Protein 6D07 (pdb70)

Organism: Homo sapiens (NCBI:txid9606)

Foldseek 3Di:
DDFAFDAFDDWDADPNFIWTWTHTPPDDPVPTDIDTPVNDPCVVRVVVVVVVVD/DDFAFDAFDDWDADPNFIWTWTHTPPDDPVPIDTGGPVNDDCVVRVVVVVVD/DDDDDDDD/DDDDDD

Secondary structure (DSSP, 8-state):
--EEEEEEEEEEEETTEEEEEEEETTS-GGG-EEEEGGGEE-HHHHHHHHHHH-/--EEEEEEEEEEEETTEEEEEEEETTS-GGG-EEEEGGGEE-HHHHHHHHT-/--EE----/--EE--

InterPro domains:
  IPR000953 Chromo/chromo shadow domain [PS50013] (21-79)
  IPR000953 Chromo/chromo shadow domain [PS50013] (117-175)
  IPR000953 Chromo/chromo shadow domain [SM00298] (20-72)
  IPR000953 Chromo/chromo shadow domain [SM00298] (116-168)
  IPR008251 Chromo shadow domain [PF01393] (113-172)
  IPR008251 Chromo shadow domain [SM00300] (111-173)
  IPR016197 Chromo-like domain superfamily [SSF54160] (13-76)
  IPR016197 Chromo-like domain superfamily [SSF54160] (108-173)
  IPR017984 Chromo domain subgroup [PR00504] (18-26)
  IPR017984 Chromo domain subgroup [PR00504] (31-45)
  IPR017984 Chromo domain subgroup [PR00504] (46-58)
  IPR023779 Chromo domain, conserved site [PS00598] (38-58)
  IPR023780 Chromo domain [PF00385] (21-69)
  IPR051219 Heterochromatin-associated chromo dom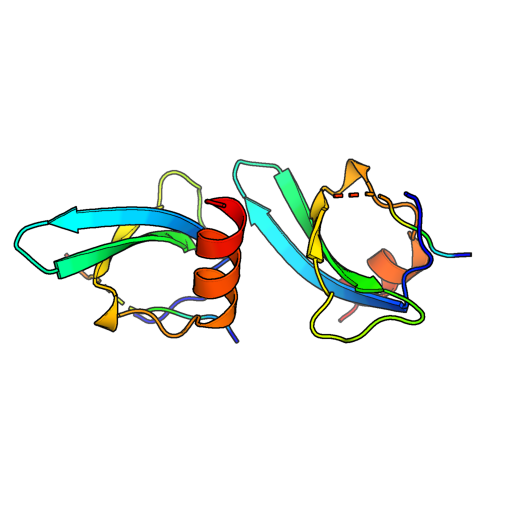ain-containing protein [PTHR22812] (1-182)

Radius of gyration: 15.6 Å; Cα contacts (8 Å, |Δi|>4): 223; chains: 4; bounding box: 36×47×35 Å

Nearest PDB structures (foldseek):
  6d07-assembly1_A  TM=1.019E+00  e=9.672E-09  Homo sapiens
  6d08-assembly2_B  TM=9.721E-01  e=3.362E-08  Homo sapiens
  3fdt-assembly1_A  TM=9.979E-01  e=1.924E-07  Homo sapiens
  6mha-assembly1_A  TM=9.612E-01  e=1.413E-06  Drosophila melanogaster
  1q3l-assembly1_A  TM=9.645E-01  e=1.812E-06  Drosophila melanogaster

Solvent-accessible surface area: 7716 Å² total

B-factor: mean 22.52, std 7.51, range [9.29, 56.05]

CATH classification: 2.40.50.40

Structure (mmCIF, N/CA/C/O backbone):
data_6D07
#
_entry.id   6D07
#
_cell.length_a   32.016
_cell.length_b   32.124
_cell.length_c   34.053
_cell.angle_alpha   99.05
_cell.angle_beta   106.20
_cell.angle_gamma   102.42
#
_symmetry.space_group_name_H-M   'P 1'
#
loop_
_entity.id
_entity.type
_entity.pdbx_description
1 polymer 'Chromobox protein homolog 1'
2 polymer 'Histone H3.1'
3 non-polymer GLYCEROL
4 water water
#
loop_
_atom_site.group_PDB
_atom_site.id
_atom_site.type_symbol
_atom_site.label_atom_id
_atom_site.label_alt_id
_atom_site.label_comp_id
_atom_site.label_asym_id
_atom_site.label_entity_id
_atom_site.label_seq_id
_atom_site.pdbx_PDB_ins_code
_atom_site.Cartn_x
_atom_site.Cartn_y
_atom_site.Cartn_z
_atom_site.occupancy
_atom_site.B_iso_or_equiv
_atom_site.auth_seq_id
_atom_site.auth_comp_id
_atom_site.auth_asym_id
_atom_site.auth_atom_id
_atom_site.pdbx_PDB_model_num
ATOM 1 N N . GLY A 1 1 ? 8.863 13.567 6.631 1.00 21.33 1 GLY A N 1
ATOM 2 C CA . GLY A 1 1 ? 9.899 14.584 6.590 1.00 17.47 1 GLY A CA 1
ATOM 3 C C . GLY A 1 1 ? 10.901 14.491 7.723 1.00 20.54 1 GLY A C 1
ATOM 4 O O . GLY A 1 1 ? 10.727 13.712 8.658 1.00 18.04 1 GLY A O 1
ATOM 5 N N . GLU A 1 2 ? 11.960 15.291 7.624 1.00 21.53 2 GLU A N 1
ATOM 6 C CA . GLU A 1 2 ? 12.979 15.413 8.658 1.00 20.87 2 GLU A CA 1
ATOM 7 C C . GLU A 1 2 ? 12.794 16.746 9.370 1.00 21.12 2 GLU A C 1
ATOM 8 O O . GLU A 1 2 ? 12.654 17.785 8.716 1.00 19.21 2 GLU A O 1
ATOM 14 N N . TYR A 1 3 ? 12.783 16.712 10.702 1.00 17.77 3 TYR A N 1
ATOM 15 C CA . TYR A 1 3 ? 12.527 17.894 11.512 1.00 18.28 3 TYR A CA 1
ATOM 16 C C . TYR A 1 3 ? 13.569 18.008 12.617 1.00 23.21 3 TYR A C 1
ATOM 17 O O . TYR A 1 3 ? 14.185 17.020 13.025 1.00 17.74 3 TYR A O 1
ATOM 26 N N . VAL A 1 4 ? 13.751 19.234 13.104 1.00 20.93 4 VAL A N 1
ATOM 27 C CA . VAL A 1 4 ? 14.668 19.503 14.207 1.00 21.25 4 VAL A CA 1
ATOM 28 C C . VAL A 1 4 ? 14.010 19.095 15.517 1.00 16.06 4 VAL A C 1
ATOM 29 O O . VAL A 1 4 ? 12.829 19.375 15.752 1.00 16.13 4 VAL A O 1
ATOM 33 N N . VAL A 1 5 ? 14.774 18.426 16.376 1.00 17.08 5 VAL A N 1
ATOM 34 C CA . VAL A 1 5 ? 14.286 17.942 17.664 1.00 18.24 5 VAL A CA 1
ATOM 35 C C . VAL A 1 5 ? 14.781 18.869 18.765 1.00 17.00 5 VAL A C 1
ATOM 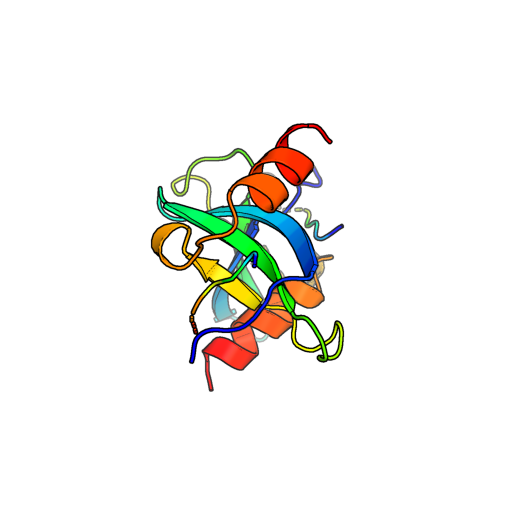36 O O . VAL A 1 5 ? 15.952 19.264 18.776 1.00 12.92 5 VAL A O 1
ATOM 40 N N . GLU A 1 6 ? 13.885 19.222 19.692 1.00 16.41 6 GLU A N 1
ATOM 41 C CA . GLU A 1 6 ? 14.269 20.013 20.857 1.00 15.60 6 GLU A CA 1
ATOM 42 C C . GLU A 1 6 ? 14.904 19.143 21.931 1.00 18.37 6 GLU A C 1
ATOM 43 O O . GLU A 1 6 ? 15.968 19.474 22.466 1.00 14.66 6 GLU A O 1
ATOM 49 N N . LYS A 1 7 ? 14.250 18.036 22.270 1.00 16.90 7 LYS A N 1
ATOM 50 C CA . LYS A 1 7 ? 14.645 17.244 23.422 1.00 15.39 7 LYS A CA 1
ATOM 51 C C . LYS A 1 7 ? 14.097 15.835 23.263 1.00 14.06 7 LYS A C 1
ATOM 52 O O . LYS A 1 7 ? 13.033 15.632 22.672 1.00 18.57 7 LYS A O 1
ATOM 58 N N . VAL A 1 8 ? 14.843 14.867 23.782 1.00 18.03 8 VAL A N 1
ATOM 59 C CA . VAL A 1 8 ? 14.365 13.496 23.914 1.00 16.21 8 VAL A CA 1
ATOM 60 C C . VAL A 1 8 ? 13.717 13.370 25.286 1.00 18.93 8 VAL A C 1
ATOM 61 O O . VAL A 1 8 ? 14.390 13.511 26.314 1.00 18.36 8 VAL A O 1
ATOM 65 N N . LEU A 1 9 ? 12.409 13.114 25.308 1.00 16.88 9 LEU A N 1
ATOM 66 C CA . LEU A 1 9 ? 11.655 13.151 26.554 1.00 17.73 9 LEU A CA 1
ATOM 67 C C . LEU A 1 9 ? 11.596 11.806 27.263 1.00 18.01 9 LEU A C 1
ATOM 68 O O . LEU A 1 9 ? 11.552 11.772 28.498 1.00 18.65 9 LEU A O 1
ATOM 73 N N . ASP A 1 10 ? 11.582 10.700 26.525 1.00 18.71 10 ASP A N 1
ATOM 74 C CA . ASP A 1 10 ? 11.470 9.391 27.152 1.00 17.39 10 ASP A CA 1
ATOM 75 C C . ASP A 1 10 ? 11.954 8.330 26.175 1.00 19.18 10 ASP A C 1
ATOM 76 O O . ASP A 1 10 ? 12.229 8.608 25.004 1.00 13.03 10 ASP A O 1
ATOM 81 N N . ARG A 1 11 ? 12.049 7.102 26.680 1.00 18.65 11 ARG A N 1
ATOM 82 C CA . ARG A 1 11 ? 12.478 5.949 25.903 1.00 16.98 11 ARG A CA 1
ATOM 83 C C . ARG A 1 11 ? 11.657 4.747 26.335 1.00 17.42 11 ARG A C 1
ATOM 84 O O . ARG A 1 11 ? 11.312 4.617 27.512 1.00 21.66 11 ARG A O 1
ATOM 92 N N . ARG A 1 12 ? 11.333 3.875 25.383 1.00 15.06 12 ARG A N 1
ATOM 93 C CA . ARG A 1 12 ? 10.642 2.637 25.703 1.00 14.54 12 ARG A CA 1
ATOM 94 C C . ARG A 1 12 ? 11.192 1.513 24.837 1.00 17.30 12 ARG A C 1
ATOM 95 O O . ARG A 1 12 ? 11.756 1.739 23.762 1.00 12.50 12 ARG A O 1
ATOM 103 N N . VAL A 1 13 ? 11.019 0.291 25.325 1.00 15.41 13 VAL A N 1
ATOM 104 C CA . VAL A 1 13 ? 11.506 -0.908 24.657 1.00 17.23 13 VAL A CA 1
ATOM 105 C C . VAL A 1 13 ? 10.298 -1.780 24.353 1.00 17.25 13 VAL A C 1
ATOM 106 O O . VAL A 1 13 ? 9.639 -2.282 25.272 1.00 19.15 13 VAL A O 1
ATOM 110 N N . VAL A 1 14 ? 9.998 -1.953 23.067 1.00 16.45 14 VAL A N 1
ATOM 111 C CA . VAL A 1 14 ? 8.832 -2.702 22.617 1.00 18.60 14 VAL A CA 1
ATOM 112 C C . VAL A 1 14 ? 9.263 -3.652 21.510 1.00 16.17 14 VAL A C 1
ATOM 113 O O . VAL A 1 14 ? 9.906 -3.231 20.542 1.00 15.41 14 VAL A O 1
ATOM 117 N N . LYS A 1 15 ? 8.906 -4.927 21.654 1.00 15.12 15 LYS A N 1
ATOM 118 C CA . LYS A 1 15 ? 9.192 -5.954 20.651 1.00 18.97 15 LYS A CA 1
ATOM 119 C C . LYS A 1 15 ? 10.669 -5.962 20.267 1.00 19.00 15 LYS A C 1
ATOM 120 O O . LYS A 1 15 ? 11.029 -6.047 19.091 1.00 18.71 15 LYS A O 1
ATOM 126 N N . GLY A 1 16 ? 11.531 -5.869 21.278 1.00 15.95 16 GLY A N 1
ATOM 127 C CA . GLY A 1 16 ? 12.964 -5.928 21.066 1.00 21.06 16 GLY A CA 1
ATOM 128 C C . GLY A 1 16 ? 13.571 -4.728 20.379 1.00 21.56 16 GLY A C 1
ATOM 129 O O . GLY A 1 16 ? 14.721 -4.808 19.936 1.00 18.86 16 GLY A O 1
ATOM 130 N N . LYS A 1 17 ? 12.843 -3.616 20.277 1.00 17.50 17 LYS A N 1
ATOM 131 C CA . LYS A 1 17 ? 13.336 -2.422 19.607 1.00 19.93 17 LYS A CA 1
ATOM 132 C C . LYS A 1 17 ? 13.160 -1.206 20.507 1.00 21.08 17 LYS A C 1
ATOM 133 O O . LYS A 1 17 ? 12.277 -1.169 21.369 1.00 17.30 17 LYS A O 1
ATOM 139 N N . VAL A 1 18 ? 14.008 -0.204 20.283 1.00 14.37 18 VAL A N 1
ATOM 140 C CA . VAL A 1 18 ? 14.084 0.986 21.124 1.00 18.26 18 VAL A CA 1
ATOM 141 C C . VAL A 1 18 ? 13.396 2.146 20.414 1.00 18.69 18 VAL A C 1
ATOM 142 O O . VAL A 1 18 ? 13.682 2.429 19.244 1.00 18.23 18 VAL A O 1
ATOM 146 N N . GLU A 1 19 ? 12.497 2.824 21.125 1.00 16.14 19 GLU A N 1
ATOM 147 C CA . GLU A 1 19 ? 11.830 4.014 20.619 1.00 12.05 19 GLU A CA 1
ATOM 148 C C . GLU A 1 19 ? 12.024 5.158 21.603 1.00 15.05 19 GLU A C 1
ATOM 149 O O . GLU A 1 19 ? 12.119 4.946 22.815 1.00 13.73 19 GLU A O 1
ATOM 155 N N . TYR A 1 20 ? 12.076 6.376 21.071 1.00 11.01 20 TYR A N 1
ATOM 156 C CA . TYR A 1 20 ? 12.238 7.577 21.875 1.00 14.60 20 TYR A CA 1
ATOM 157 C C . TYR A 1 20 ? 11.057 8.513 21.658 1.00 15.57 20 TYR A C 1
ATOM 158 O O . TYR A 1 20 ? 10.532 8.623 20.545 1.00 14.24 20 TYR A O 1
ATOM 167 N N . LEU A 1 21 ? 10.646 9.187 22.727 1.00 14.45 21 LEU A N 1
ATOM 168 C CA . LEU A 1 21 ? 9.607 10.206 22.658 1.00 14.55 21 LEU A CA 1
ATOM 169 C C . LEU A 1 21 ? 10.271 11.558 22.419 1.00 14.30 21 LEU A C 1
ATOM 170 O O . LEU A 1 21 ? 11.108 11.990 23.218 1.00 19.05 21 LEU A O 1
ATOM 175 N N . LEU A 1 22 ? 9.904 12.220 21.324 1.00 15.07 22 LEU A N 1
ATOM 176 C CA . LEU A 1 22 ? 10.612 13.401 20.849 1.00 15.08 22 LEU A CA 1
ATOM 177 C C . LEU A 1 22 ? 9.738 14.646 20.932 1.00 15.30 22 LEU A C 1
ATOM 178 O O . LEU A 1 22 ? 8.553 14.612 20.588 1.00 16.83 22 LEU A O 1
ATOM 183 N N . LYS A 1 23 ? 10.339 15.746 21.378 1.00 17.70 23 LYS A N 1
ATOM 184 C CA . LYS A 1 23 ? 9.740 17.071 21.292 1.00 18.43 23 LYS A CA 1
ATOM 185 C C . LYS A 1 23 ? 10.306 17.767 20.059 1.00 16.23 23 LYS A C 1
ATOM 186 O O . LYS A 1 23 ? 11.525 17.931 19.943 1.00 15.69 23 LYS A O 1
ATOM 192 N N . TRP A 1 24 ? 9.427 18.164 19.143 1.00 14.26 24 TRP A N 1
ATOM 193 C CA . TRP A 1 24 ? 9.843 18.723 17.863 1.00 16.41 24 TRP A CA 1
ATOM 194 C C . TRP A 1 24 ? 9.931 20.242 17.940 1.00 16.08 24 TRP A C 1
ATOM 195 O O . TRP A 1 24 ? 9.095 20.893 18.572 1.00 14.35 24 TRP A O 1
ATOM 206 N N . LYS A 1 25 ? 10.949 20.800 17.282 1.00 16.20 25 LYS A N 1
ATOM 207 C CA . LYS A 1 25 ? 11.175 22.241 17.322 1.00 14.24 25 LYS A CA 1
ATOM 208 C C . LYS A 1 25 ? 10.100 22.988 16.544 1.00 16.45 25 LYS A C 1
ATOM 209 O O . LYS A 1 25 ? 9.852 22.699 15.370 1.00 14.03 25 LYS A O 1
ATOM 215 N N . GLY A 1 26 ? 9.479 23.969 17.196 1.00 19.31 26 GLY A N 1
ATOM 216 C CA . GLY A 1 26 ? 8.441 24.758 16.568 1.00 15.03 26 GLY A CA 1
ATOM 217 C C . GLY A 1 26 ? 7.072 24.123 16.571 1.00 17.27 26 GLY A C 1
ATOM 218 O O . GLY A 1 26 ? 6.156 24.653 15.931 1.00 26.01 26 GLY A O 1
ATOM 219 N N . PHE A 1 27 ? 6.899 23.012 17.276 1.00 15.89 27 PHE A N 1
ATOM 220 C CA . PHE A 1 27 ? 5.636 22.301 17.334 1.00 15.66 27 PHE A CA 1
ATOM 221 C C . PHE A 1 27 ? 5.158 22.208 18.775 1.00 17.13 27 PHE A C 1
ATOM 222 O O . PHE A 1 27 ? 5.943 22.291 19.723 1.00 20.28 27 PHE A O 1
ATOM 230 N N . SER A 1 28 ? 3.848 22.040 18.923 1.00 18.12 28 SER A N 1
ATOM 231 C CA . SER A 1 28 ? 3.242 21.885 20.234 1.00 15.62 28 SER A CA 1
ATOM 232 C C . SER A 1 28 ? 3.746 20.615 20.913 1.00 14.41 28 SER A C 1
ATOM 233 O O . SER A 1 28 ? 4.176 19.657 20.264 1.00 14.55 28 SER A O 1
ATOM 236 N N . ASP A 1 29 ? 3.690 20.613 22.247 1.00 13.10 29 ASP A N 1
ATOM 237 C CA . ASP A 1 29 ? 3.940 19.378 22.980 1.00 18.46 29 ASP A CA 1
ATOM 238 C C . ASP A 1 29 ? 2.889 18.317 22.674 1.00 19.69 29 ASP A C 1
ATOM 239 O O . ASP A 1 29 ? 3.144 17.126 22.884 1.00 13.59 29 ASP A O 1
ATOM 244 N N . GLU A 1 30 ? 1.712 18.725 22.187 1.00 14.06 30 GLU A N 1
ATOM 245 C CA . GLU A 1 30 ? 0.710 17.765 21.744 1.00 13.26 30 GLU A CA 1
ATOM 246 C C . GLU A 1 30 ? 1.156 17.003 20.504 1.00 14.29 30 GLU A C 1
ATOM 247 O O . GLU A 1 30 ? 0.559 15.973 20.178 1.00 18.93 30 GLU A O 1
ATOM 253 N N . ASP A 1 31 ? 2.185 17.484 19.808 1.00 17.80 31 ASP A N 1
ATOM 254 C CA . ASP A 1 31 ? 2.688 16.836 18.608 1.00 19.45 31 ASP A CA 1
ATOM 255 C C . ASP A 1 31 ? 3.903 15.954 18.873 1.00 17.91 31 ASP A C 1
ATOM 256 O O . ASP A 1 31 ? 4.544 15.506 17.917 1.00 18.91 31 ASP A O 1
ATOM 261 N N . ASN A 1 32 ? 4.239 15.702 20.138 1.00 15.95 32 ASN A N 1
ATOM 262 C CA . ASN A 1 32 ? 5.292 14.742 20.450 1.00 15.90 32 ASN A CA 1
ATOM 263 C C . ASN A 1 32 ? 4.941 13.371 19.879 1.00 20.06 32 ASN A C 1
ATOM 264 O O . ASN A 1 32 ? 3.776 12.966 19.865 1.00 20.94 32 ASN A O 1
ATOM 269 N N . THR A 1 33 ? 5.955 12.651 19.401 1.00 19.67 33 THR A N 1
ATOM 270 C CA . THR A 1 33 ? 5.735 11.340 18.807 1.00 15.88 33 THR A CA 1
ATOM 271 C C . THR A 1 33 ? 6.801 10.365 19.280 1.00 19.11 33 THR A C 1
ATOM 272 O O . THR A 1 33 ? 7.943 10.746 19.547 1.00 19.97 33 THR A O 1
ATOM 276 N N . TRP A 1 34 ? 6.409 9.098 19.381 1.00 18.13 34 TRP A N 1
ATOM 277 C CA . TRP A 1 34 ? 7.362 8.017 19.585 1.00 17.15 34 TRP A CA 1
ATOM 278 C C . TRP A 1 34 ? 7.962 7.618 18.243 1.00 17.31 34 TRP A C 1
ATOM 279 O O . TRP A 1 34 ? 7.234 7.351 17.281 1.00 20.84 34 TRP A O 1
ATOM 290 N N . GLU A 1 35 ? 9.288 7.586 18.173 1.00 15.25 35 GLU A N 1
ATOM 291 C CA . GLU A 1 35 ? 9.957 7.299 16.918 1.00 19.03 35 GLU A CA 1
ATOM 292 C C . GLU A 1 35 ? 10.968 6.178 17.108 1.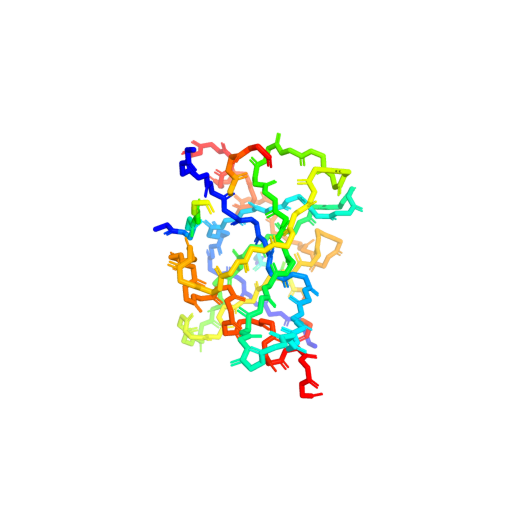00 18.94 35 GLU A C 1
ATOM 293 O O . GLU A 1 35 ? 11.692 6.155 18.112 1.00 18.46 35 GLU A O 1
ATOM 299 N N . PRO A 1 36 ? 11.036 5.235 16.171 1.00 20.30 36 PRO A N 1
ATOM 300 C CA . PRO A 1 36 ? 12.091 4.218 16.230 1.00 19.52 36 PRO A CA 1
ATOM 301 C C . PRO A 1 36 ? 13.458 4.882 16.190 1.00 16.50 36 PRO A C 1
ATOM 302 O O . PRO A 1 36 ? 13.652 5.892 15.511 1.00 16.27 36 PRO A O 1
ATOM 306 N N . GLU A 1 37 ? 14.410 4.305 16.933 1.00 16.48 37 GLU A N 1
ATOM 307 C CA . GLU A 1 37 ? 15.709 4.953 17.106 1.00 17.30 37 GLU A CA 1
ATOM 308 C C . GLU A 1 37 ? 16.424 5.162 15.776 1.00 19.82 37 GLU A C 1
ATOM 309 O O . GLU A 1 37 ? 17.211 6.105 15.641 1.00 16.87 37 GLU A O 1
ATOM 315 N N . GLU A 1 38 ? 16.155 4.313 14.781 1.00 16.91 38 GLU A N 1
ATOM 316 C CA . GLU A 1 38 ? 16.810 4.471 13.487 1.00 21.68 38 GLU A CA 1
ATOM 317 C C . GLU A 1 38 ? 16.389 5.753 12.777 1.00 20.94 38 GLU A C 1
ATOM 318 O O . GLU A 1 38 ? 17.109 6.220 11.887 1.00 22.45 38 GLU A O 1
ATOM 324 N N . ASN A 1 39 ? 15.248 6.333 13.152 1.00 21.14 39 ASN A N 1
ATOM 325 C CA . ASN A 1 39 ? 14.834 7.611 12.588 1.00 17.02 39 ASN A CA 1
ATOM 326 C C . ASN A 1 39 ? 15.663 8.779 13.107 1.00 18.44 39 ASN A C 1
ATOM 327 O O . ASN A 1 39 ? 15.679 9.837 12.471 1.00 18.26 39 ASN A O 1
ATOM 332 N N . LEU A 1 40 ? 16.350 8.615 14.235 1.00 17.89 40 LEU A N 1
ATOM 333 C CA . LEU A 1 40 ? 16.949 9.748 14.932 1.00 22.26 40 LEU A CA 1
ATOM 334 C C . LEU A 1 40 ? 18.341 10.065 14.401 1.00 21.09 40 LEU A C 1
ATOM 335 O O . LEU A 1 40 ? 19.142 9.167 14.125 1.00 20.23 40 LEU A O 1
ATOM 340 N N . ASP A 1 41 ? 18.621 11.359 14.259 1.00 20.98 41 ASP A N 1
ATOM 341 C CA . ASP A 1 41 ? 19.946 11.888 13.965 1.00 16.63 41 ASP A CA 1
ATOM 342 C C . ASP A 1 41 ? 20.301 12.969 14.974 1.00 19.15 41 ASP A C 1
ATOM 343 O O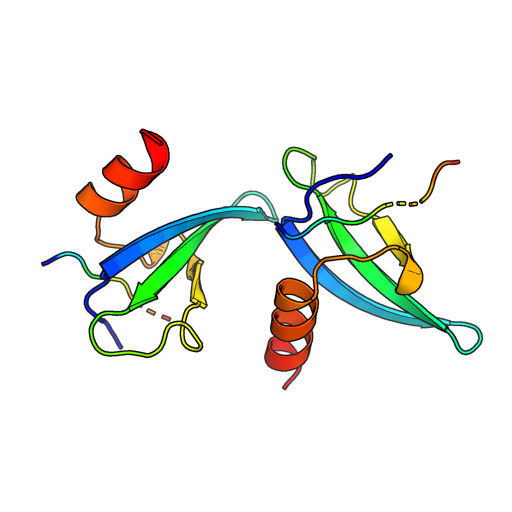 . ASP A 1 41 ? 20.819 14.034 14.624 1.00 16.33 41 ASP A O 1
ATOM 348 N N . CYS A 1 42 ? 20.007 12.707 16.245 1.00 22.74 42 CYS A N 1
ATOM 349 C CA . CYS A 1 42 ? 20.227 13.655 17.335 1.00 19.61 42 CYS A CA 1
ATOM 350 C C . CYS A 1 42 ? 21.017 12.966 18.443 1.00 22.95 42 CYS A C 1
ATOM 351 O O . CYS A 1 42 ? 20.489 12.698 19.529 1.00 20.89 42 CYS A O 1
ATOM 354 N N . PRO A 1 43 ? 22.299 12.674 18.200 1.00 24.45 43 PRO A N 1
ATOM 355 C CA . PRO A 1 43 ? 23.069 11.930 19.212 1.00 27.56 43 PRO A CA 1
ATOM 356 C C . PRO A 1 43 ? 23.264 12.702 20.503 1.00 22.85 43 PRO A C 1
ATOM 357 O O . PRO A 1 43 ? 23.211 12.107 21.585 1.00 27.27 43 PRO A O 1
ATOM 361 N N . ASP A 1 44 ? 23.479 14.017 20.420 1.00 25.83 44 ASP A N 1
ATOM 362 C CA . ASP A 1 44 ? 23.663 14.816 21.627 1.00 23.96 44 ASP A CA 1
ATOM 363 C C . ASP A 1 44 ? 22.407 14.842 22.487 1.00 27.64 44 ASP A C 1
ATOM 364 O O . ASP A 1 44 ? 22.499 14.941 23.716 1.00 26.09 44 ASP A O 1
ATOM 369 N N . LEU A 1 45 ? 21.228 14.760 21.868 1.00 20.79 45 LEU A N 1
ATOM 370 C CA . LEU A 1 45 ? 19.990 14.781 22.638 1.00 22.87 45 LEU A CA 1
ATOM 371 C C . LEU A 1 45 ? 19.690 13.432 23.280 1.00 21.45 45 LEU A C 1
ATOM 372 O O . LEU A 1 45 ? 19.112 13.388 24.372 1.00 21.51 45 LEU A O 1
ATOM 377 N N . ILE A 1 46 ? 20.062 12.329 22.626 1.00 21.11 46 ILE A N 1
ATOM 378 C CA . ILE A 1 46 ? 19.953 11.025 23.274 1.00 22.11 46 ILE A CA 1
ATOM 379 C C . ILE A 1 46 ? 20.915 10.941 24.452 1.00 23.18 46 ILE A C 1
ATOM 380 O O . ILE A 1 46 ? 20.586 10.379 25.504 1.00 28.45 46 ILE A O 1
ATOM 385 N N . ALA A 1 47 ? 22.117 11.499 24.296 1.00 18.44 47 ALA A N 1
ATOM 386 C CA . ALA A 1 47 ? 23.082 11.488 25.390 1.00 30.16 47 ALA A CA 1
ATOM 387 C C . ALA A 1 47 ? 22.572 12.289 26.580 1.00 26.40 47 ALA A C 1
ATOM 388 O O . ALA A 1 47 ? 22.811 11.918 27.735 1.00 27.65 47 ALA A O 1
ATOM 390 N N . GLU A 1 48 ? 21.860 13.389 26.320 1.00 28.32 48 GLU A N 1
ATOM 391 C CA . GLU A 1 48 ? 21.280 14.163 27.414 1.00 23.21 48 GLU A CA 1
ATOM 392 C C . GLU A 1 48 ? 20.233 13.357 28.172 1.00 27.55 48 GLU A C 1
ATOM 393 O O . GLU A 1 48 ? 20.168 13.420 29.405 1.00 26.30 48 GLU A O 1
ATOM 399 N N . PHE A 1 49 ? 19.404 12.592 27.454 1.00 22.62 49 PHE A N 1
ATOM 400 C CA . PHE A 1 49 ? 18.313 11.874 28.109 1.00 22.33 49 PHE A CA 1
ATOM 401 C C . PHE A 1 49 ? 18.838 10.770 29.018 1.00 28.77 49 PHE A C 1
ATOM 402 O O . PHE A 1 49 ? 18.355 10.598 30.144 1.00 31.43 49 PHE A O 1
ATOM 410 N N . LEU A 1 50 ? 19.808 9.990 28.534 1.00 32.05 50 LEU A N 1
ATOM 411 C CA . LEU A 1 50 ? 20.328 8.888 29.336 1.00 34.23 50 LEU A CA 1
ATOM 412 C C . LEU A 1 50 ? 21.034 9.390 30.587 1.00 35.96 50 LEU A C 1
ATOM 413 O O . LEU A 1 50 ? 20.970 8.739 31.636 1.00 37.23 50 LEU A O 1
ATOM 418 N N . GLN A 1 51 ? 21.702 10.543 30.500 1.00 35.39 51 GLN A N 1
ATOM 419 C CA . GLN A 1 51 ? 22.354 11.109 31.675 1.00 35.86 51 GLN A CA 1
ATOM 420 C C . GLN A 1 51 ? 21.339 11.646 32.675 1.00 37.33 51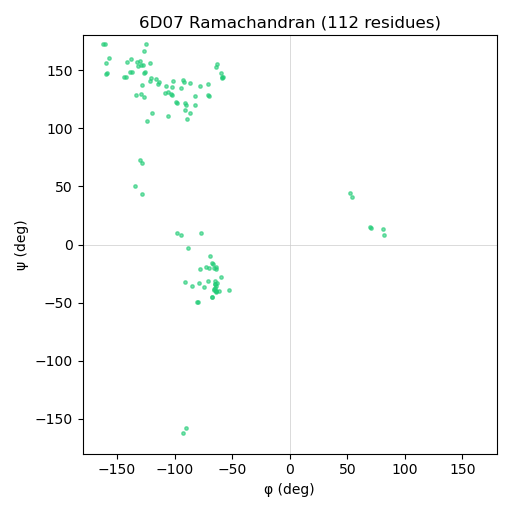 GLN A C 1
ATOM 421 O O . GLN A 1 51 ? 21.590 11.619 33.885 1.00 46.25 51 GLN A O 1
ATOM 427 N N . SER A 1 52 ? 20.191 12.134 32.197 1.00 36.41 52 SER A N 1
ATOM 428 C CA . SER A 1 52 ? 19.126 12.541 33.105 1.00 33.58 52 SER A CA 1
ATOM 429 C C . SER A 1 52 ? 18.481 11.348 33.795 1.00 37.37 52 SER A C 1
ATOM 430 O O . SER A 1 52 ? 17.844 11.518 34.840 1.00 31.07 52 SER A O 1
ATOM 433 N N . GLN A 1 53 ? 18.630 10.149 33.231 1.00 39.24 53 GLN A N 1
ATOM 434 C CA . GLN A 1 53 ? 18.077 8.944 33.832 1.00 38.60 53 GLN A CA 1
ATOM 435 C C . GLN A 1 53 ? 18.917 8.434 34.995 1.00 42.75 53 GLN A C 1
ATOM 436 O O . GLN A 1 53 ? 18.402 7.689 35.836 1.00 49.62 53 GLN A O 1
ATOM 442 N N . LYS A 1 54 ? 20.189 8.820 35.065 1.00 46.33 54 LYS A N 1
ATOM 443 C CA . LYS A 1 54 ? 21.080 8.372 36.131 1.00 44.04 54 LYS A CA 1
ATOM 444 C C . LYS A 1 54 ? 20.918 9.217 37.391 1.00 41.23 54 LYS A C 1
ATOM 445 O O . LYS A 1 54 ? 19.842 9.262 37.990 1.00 42.15 54 LYS A O 1
ATOM 447 N N . GLY B 1 1 ? 25.613 25.914 42.201 1.00 29.16 1 GLY B N 1
ATOM 448 C CA . GLY B 1 1 ? 26.518 27.034 42.014 1.00 23.90 1 GLY B CA 1
ATOM 449 C C . GLY B 1 1 ? 26.161 27.995 40.890 1.00 25.00 1 GLY B C 1
ATOM 450 O O . GLY B 1 1 ? 25.442 27.642 39.953 1.00 27.24 1 GLY B O 1
ATOM 451 N N . GLU B 1 2 ? 26.673 29.218 40.991 1.00 27.73 2 GLU B N 1
ATOM 452 C CA . GLU B 1 2 ? 26.501 30.246 39.971 1.00 24.58 2 GLU B CA 1
ATOM 453 C C . GLU B 1 2 ? 27.826 30.455 39.255 1.00 23.64 2 GLU B C 1
ATOM 454 O O . GLU B 1 2 ? 28.860 30.649 39.900 1.00 23.13 2 GLU B O 1
ATOM 460 N N . TYR B 1 3 ? 27.797 30.434 37.922 1.00 22.95 3 TYR B N 1
ATOM 461 C CA . TYR B 1 3 ? 29.006 30.443 37.112 1.00 20.73 3 TYR B CA 1
ATOM 462 C C . TYR B 1 3 ? 28.910 31.488 36.007 1.00 19.94 3 TYR B C 1
ATOM 463 O O . TYR B 1 3 ? 27.819 31.854 35.566 1.00 21.12 3 TYR B O 1
ATOM 472 N N . VAL B 1 4 ? 30.077 31.976 35.574 1.00 18.23 4 VAL B N 1
ATOM 473 C CA . VAL B 1 4 ? 30.159 32.871 34.422 1.00 19.43 4 VAL B CA 1
ATOM 474 C C . VAL B 1 4 ? 29.872 32.087 33.147 1.00 15.33 4 VAL B C 1
ATOM 475 O O . VAL B 1 4 ? 30.348 30.957 32.971 1.00 13.65 4 VAL B O 1
ATOM 479 N N . VAL B 1 5 ? 29.101 32.687 32.243 1.00 16.23 5 VAL B N 1
ATOM 480 C CA . VAL B 1 5 ? 28.729 32.065 30.974 1.00 15.11 5 VAL B CA 1
ATOM 481 C C . VAL B 1 5 ? 29.497 32.741 29.845 1.00 17.53 5 VAL B C 1
ATOM 482 O O . VAL B 1 5 ? 29.609 33.972 29.811 1.00 14.38 5 VAL B O 1
ATOM 486 N N . GLU B 1 6 ? 30.028 31.934 28.921 1.00 17.10 6 GLU B N 1
ATOM 487 C CA . GLU B 1 6 ? 30.702 32.481 27.747 1.00 17.51 6 GLU B CA 1
ATOM 488 C C . GLU B 1 6 ? 29.701 32.928 26.689 1.00 16.85 6 GLU B C 1
ATOM 489 O O . GLU B 1 6 ? 29.792 34.044 26.166 1.00 15.23 6 GLU B O 1
ATOM 495 N N . LYS B 1 7 ? 28.742 32.067 26.361 1.00 16.94 7 LYS B N 1
ATOM 496 C CA . LYS B 1 7 ? 27.876 32.304 25.219 1.00 14.71 7 LYS B CA 1
ATOM 497 C C . LYS B 1 7 ? 26.610 31.480 25.382 1.00 19.17 7 LYS B C 1
ATOM 498 O O . LYS B 1 7 ? 26.640 30.380 25.942 1.00 18.34 7 LYS B O 1
ATOM 504 N N . VAL B 1 8 ? 25.499 32.030 24.901 1.00 16.85 8 VAL B N 1
ATOM 505 C CA . VAL B 1 8 ? 24.258 31.277 24.746 1.00 18.09 8 VAL B CA 1
ATOM 506 C C . VAL B 1 8 ? 24.315 30.601 23.381 1.00 14.77 8 VAL B C 1
ATOM 507 O O . VAL B 1 8 ? 24.307 31.272 22.346 1.00 19.38 8 VAL B O 1
ATOM 511 N N . LEU B 1 9 ? 24.387 29.271 23.378 1.00 13.91 9 LEU B N 1
ATOM 512 C CA . LEU B 1 9 ? 24.574 28.520 22.143 1.00 15.68 9 LEU B CA 1
ATOM 513 C C . LEU B 1 9 ? 23.265 28.243 21.418 1.00 21.20 9 LEU B C 1
ATOM 514 O O . LEU B 1 9 ? 23.235 28.236 20.182 1.00 16.97 9 LEU B O 1
ATOM 519 N N . ASP B 1 10 ? 22.184 28.010 22.157 1.00 17.03 10 ASP B N 1
ATOM 520 C CA . ASP B 1 10 ? 20.931 27.601 21.542 1.00 19.72 10 ASP B CA 1
ATOM 521 C C . ASP B 1 10 ? 19.796 27.831 22.530 1.00 23.01 10 ASP B C 1
ATOM 522 O O . ASP B 1 10 ? 20.015 28.158 23.700 1.00 16.18 10 ASP B O 1
ATOM 527 N N . ARG B 1 11 ? 18.574 27.647 22.038 1.00 18.90 11 ARG B N 1
ATOM 528 C CA . ARG B 1 11 ? 17.368 27.792 22.838 1.00 19.34 11 ARG B CA 1
ATOM 529 C C . ARG B 1 11 ? 16.354 26.755 22.386 1.00 15.42 11 ARG B C 1
ATOM 530 O O . ARG 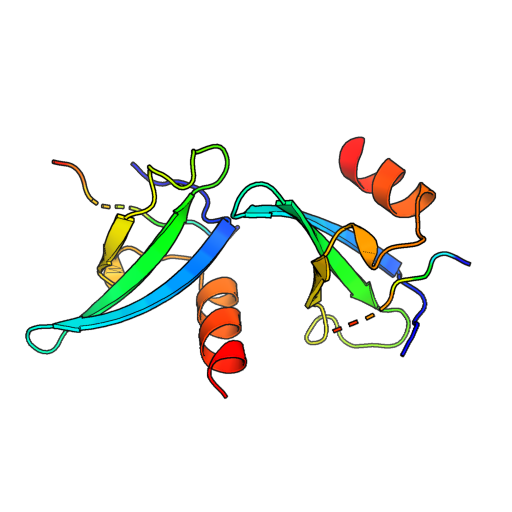B 1 11 ? 16.278 26.433 21.198 1.00 17.66 11 ARG B O 1
ATOM 538 N N . ARG B 1 12 ? 15.587 26.226 23.334 1.00 16.94 12 ARG B N 1
ATOM 539 C CA . ARG B 1 12 ? 14.507 25.308 23.009 1.00 19.67 12 ARG B CA 1
ATOM 540 C C . ARG B 1 12 ? 13.295 25.644 23.863 1.00 20.84 12 ARG B C 1
ATOM 541 O O . ARG B 1 12 ? 13.402 26.286 24.911 1.00 16.52 12 ARG B O 1
ATOM 549 N N . VAL B 1 13 ? 12.134 25.201 23.395 1.00 17.52 13 VAL B N 1
ATOM 550 C CA . VAL B 1 13 ? 10.855 25.473 24.036 1.00 20.45 13 VAL B CA 1
ATOM 551 C C . VAL B 1 13 ? 10.196 24.132 24.321 1.00 21.62 13 VAL B C 1
ATOM 552 O O . VAL B 1 13 ? 9.703 23.469 23.399 1.00 19.02 13 VAL B O 1
ATOM 556 N N . VAL B 1 14 ? 10.185 23.729 25.591 1.00 18.61 14 VAL B N 1
ATOM 557 C CA . VAL B 1 14 ? 9.696 22.422 26.012 1.00 17.05 14 VAL B CA 1
ATOM 558 C C . VAL B 1 14 ? 8.694 22.619 27.140 1.00 17.90 14 VAL B C 1
ATOM 559 O O . VAL B 1 14 ? 8.981 23.324 28.113 1.00 15.08 14 VAL B O 1
ATOM 563 N N . LYS B 1 15 ? 7.522 21.995 27.008 1.00 22.30 15 LYS B N 1
ATOM 564 C CA . LYS B 1 15 ? 6.480 22.051 28.033 1.00 21.77 15 LYS B CA 1
ATOM 565 C C . LYS B 1 15 ? 6.127 23.493 28.390 1.00 18.88 15 LYS B C 1
ATOM 566 O O . LYS B 1 15 ? 5.937 23.839 29.558 1.00 17.24 15 LYS B O 1
ATOM 572 N N . GLY B 1 16 ? 6.047 24.343 27.368 1.00 21.96 16 GLY B N 1
ATOM 573 C CA . GLY B 1 16 ? 5.694 25.736 27.563 1.00 19.08 16 GLY B CA 1
ATOM 574 C C . GLY B 1 16 ? 6.728 26.583 28.269 1.00 20.30 16 GLY B C 1
ATOM 575 O O . GLY B 1 16 ? 6.397 27.685 28.718 1.00 13.36 16 GLY B O 1
ATOM 576 N N . LYS B 1 17 ? 7.971 26.116 28.382 1.00 17.19 17 LYS B N 1
ATOM 577 C CA . LYS B 1 17 ? 9.020 26.861 29.061 1.00 21.54 17 LYS B CA 1
ATOM 578 C C . LYS B 1 17 ? 10.240 26.985 28.157 1.00 21.26 17 LYS B C 1
ATOM 579 O O . LYS B 1 17 ? 10.470 26.160 27.268 1.00 18.66 17 LYS B O 1
ATOM 585 N N . VAL B 1 18 ? 11.026 28.030 28.401 1.00 19.73 18 VAL B N 1
ATOM 586 C CA . VAL B 1 18 ? 12.179 28.368 27.574 1.00 18.93 18 VAL B CA 1
ATOM 587 C C . VAL B 1 18 ? 13.450 27.923 28.286 1.00 20.79 18 VAL B C 1
ATOM 588 O O . VAL B 1 18 ? 13.659 28.246 29.463 1.00 20.50 18 VAL B O 1
ATOM 592 N N . GLU B 1 19 ? 14.298 27.182 27.574 1.00 18.97 19 GLU B N 1
ATOM 593 C CA . GLU B 1 19 ? 15.593 26.757 28.083 1.00 18.14 19 GLU B CA 1
ATOM 594 C C . GLU B 1 19 ? 16.678 27.167 27.101 1.00 19.07 19 GLU B C 1
ATOM 595 O O . GLU B 1 19 ? 16.458 27.205 25.887 1.00 18.55 19 GLU B O 1
ATOM 601 N N . TYR B 1 20 ? 17.853 27.482 27.638 1.00 16.41 20 TYR B N 1
ATOM 602 C CA . TYR B 1 20 ? 18.988 27.933 26.847 1.00 15.44 20 TYR B CA 1
ATOM 603 C C . TYR B 1 20 ? 20.172 27.000 27.055 1.00 13.71 20 TYR B C 1
ATOM 604 O O . TYR B 1 20 ? 20.431 26.549 28.175 1.00 15.02 20 TYR B O 1
ATOM 613 N N . LEU B 1 21 ? 20.892 26.722 25.972 1.00 15.42 21 LEU B N 1
ATOM 614 C CA . LEU B 1 21 ? 22.110 25.922 26.025 1.00 16.95 21 LEU B CA 1
ATOM 615 C C . LEU B 1 21 ? 23.299 26.850 26.252 1.00 15.76 21 LEU B C 1
ATOM 616 O O . LEU B 1 21 ? 23.556 27.745 25.439 1.00 18.06 21 LEU B O 1
ATOM 621 N N . LEU B 1 22 ? 24.022 26.639 27.349 1.00 15.84 22 LEU B N 1
ATOM 622 C CA . LEU B 1 22 ? 25.032 27.582 27.809 1.00 17.27 22 LEU B CA 1
ATOM 623 C C . LEU B 1 22 ? 26.432 26.992 27.708 1.00 14.08 22 LEU B C 1
ATOM 624 O O . LEU B 1 22 ? 26.647 25.813 28.006 1.00 18.20 22 LEU B O 1
ATOM 629 N N . LYS B 1 23 ? 27.379 27.824 27.284 1.00 15.62 23 LYS B N 1
ATOM 630 C CA . LYS B 1 23 ? 28.802 27.514 27.344 1.00 16.29 23 LYS B CA 1
ATOM 631 C C . LYS B 1 23 ? 29.377 28.188 28.584 1.00 16.30 23 LYS B C 1
ATOM 632 O O . LYS B 1 23 ? 29.270 29.410 28.734 1.00 17.13 23 LYS B O 1
ATOM 638 N N . TRP B 1 24 ? 29.974 27.396 29.471 1.00 16.01 24 TRP B N 1
ATOM 639 C CA . TRP B 1 24 ? 30.446 27.898 30.754 1.00 15.30 24 TRP B CA 1
ATOM 640 C C . TRP B 1 24 ? 31.900 28.341 30.662 1.00 14.80 24 TRP B C 1
ATOM 641 O O . TRP B 1 24 ? 32.725 27.680 30.024 1.00 16.51 24 TRP B O 1
ATOM 652 N N . LYS B 1 25 ? 32.209 29.463 31.311 1.00 17.48 25 LYS B N 1
ATOM 653 C CA . LYS B 1 25 ? 33.563 30.000 31.287 1.00 16.32 25 LYS B CA 1
ATOM 654 C C . LYS B 1 25 ? 34.505 29.127 32.105 1.00 18.77 25 LYS B C 1
ATOM 655 O O . LYS B 1 25 ? 34.236 28.826 33.272 1.00 18.57 25 LYS B O 1
ATOM 661 N N . GLY B 1 26 ? 35.618 28.732 31.493 1.00 17.07 26 GLY B N 1
ATOM 662 C CA . GLY B 1 26 ? 36.586 27.884 32.152 1.00 16.56 26 GLY B CA 1
ATOM 663 C C . GLY B 1 26 ? 36.250 26.412 32.153 1.00 19.45 26 GLY B C 1
ATOM 664 O O . GLY B 1 26 ? 36.886 25.648 32.888 1.00 23.35 26 GLY B O 1
ATOM 665 N N . PHE B 1 27 ? 35.279 25.985 31.351 1.00 17.63 27 PHE B N 1
ATOM 666 C CA . PHE B 1 27 ? 34.859 24.594 31.321 1.00 17.21 27 PHE B CA 1
ATOM 667 C C . PHE B 1 27 ? 34.818 24.094 29.884 1.00 19.21 27 PHE B C 1
ATOM 668 O O . PHE B 1 27 ? 34.722 24.869 28.929 1.00 18.65 27 PHE B O 1
ATOM 676 N N . SER B 1 28 ? 34.904 22.775 29.750 1.00 17.91 28 SER B N 1
ATOM 677 C CA . SER B 1 28 ? 34.861 22.143 28.441 1.00 19.34 28 SER B CA 1
ATOM 678 C C . SER B 1 28 ? 33.512 22.379 27.771 1.00 16.93 28 SER B C 1
ATOM 679 O O . SER B 1 28 ? 32.488 22.566 28.433 1.00 16.51 28 SER B O 1
ATOM 682 N N . ASP B 1 29 ? 33.519 22.369 26.437 1.00 17.29 29 ASP B N 1
ATOM 683 C CA . ASP B 1 29 ? 32.258 22.351 25.706 1.00 20.16 29 ASP B CA 1
ATOM 684 C C . ASP B 1 29 ? 31.471 21.076 25.977 1.00 18.30 29 ASP B C 1
ATOM 685 O O . ASP B 1 29 ? 30.258 21.048 25.745 1.00 16.97 29 ASP B O 1
ATOM 690 N N . GLU B 1 30 ? 32.135 20.020 26.459 1.00 15.55 30 GLU B N 1
ATOM 691 C CA . GLU B 1 30 ? 31.422 18.832 26.909 1.00 15.85 30 GLU B CA 1
ATOM 692 C C . GLU B 1 30 ? 30.579 19.108 28.145 1.00 19.02 30 GLU B C 1
ATOM 693 O O . GLU B 1 30 ? 29.693 18.309 28.466 1.00 19.53 30 GLU B O 1
ATOM 699 N N . ASP B 1 31 ? 30.843 20.208 28.851 1.00 18.13 31 ASP B N 1
ATOM 700 C CA . ASP B 1 31 ? 30.113 20.562 30.059 1.00 15.18 31 ASP B CA 1
ATOM 701 C C . ASP B 1 31 ? 28.954 21.517 29.797 1.00 17.08 31 ASP B C 1
ATOM 702 O O . ASP B 1 31 ? 28.361 22.020 30.756 1.00 14.73 31 ASP B O 1
ATOM 707 N N . ASN B 1 32 ? 28.626 21.786 28.534 1.00 17.05 32 ASN B N 1
ATOM 708 C CA . ASN B 1 32 ? 27.449 22.591 28.233 1.00 15.00 32 ASN B CA 1
ATOM 709 C C . ASN B 1 32 ? 26.203 21.940 28.820 1.00 18.61 32 ASN B C 1
ATOM 710 O O . ASN B 1 32 ? 26.084 20.713 28.858 1.00 19.12 32 ASN B O 1
ATOM 715 N N . THR B 1 33 ? 25.273 22.771 29.287 1.00 18.43 33 THR B N 1
ATOM 716 C CA . THR B 1 33 ? 24.032 22.289 29.875 1.00 15.01 33 THR B CA 1
ATOM 717 C C . THR B 1 33 ? 22.872 23.152 29.406 1.00 17.52 33 THR B C 1
ATOM 718 O O . THR B 1 33 ? 23.027 24.350 29.154 1.00 13.65 33 THR B O 1
ATOM 722 N N . TRP B 1 34 ? 21.705 22.524 29.287 1.00 21.31 34 TRP B N 1
ATOM 723 C CA . TRP B 1 34 ? 20.462 23.250 29.066 1.00 20.13 34 TRP B CA 1
ATOM 724 C C . TRP B 1 34 ? 19.949 23.760 30.404 1.00 20.42 34 TRP B C 1
ATOM 725 O O . TRP B 1 34 ? 19.690 22.970 31.318 1.00 24.58 34 TRP B O 1
ATOM 736 N N . GLU B 1 35 ? 19.805 25.077 30.526 1.00 16.14 35 GLU B N 1
ATOM 737 C CA . GLU B 1 35 ? 19.363 25.628 31.791 1.00 19.54 35 GLU B CA 1
ATOM 738 C C . GLU B 1 35 ? 18.017 26.324 31.638 1.00 21.45 35 GLU B C 1
ATOM 739 O O . GLU B 1 35 ? 17.760 26.959 30.609 1.00 18.11 35 GLU B O 1
ATOM 745 N N . PRO B 1 36 ? 17.139 26.214 32.634 1.00 16.73 36 PRO B N 1
ATOM 746 C CA . PRO B 1 36 ? 15.876 26.955 32.583 1.00 21.32 36 PRO B CA 1
ATOM 747 C C . PRO B 1 36 ? 16.128 28.453 32.515 1.00 22.50 36 PRO B C 1
ATOM 748 O O . PRO B 1 36 ? 17.102 28.969 33.067 1.00 17.09 36 PRO B O 1
ATOM 752 N N . GLU B 1 37 ? 15.227 29.143 31.815 1.00 20.51 37 GLU B N 1
ATOM 753 C CA . GLU B 1 37 ? 15.342 30.585 31.623 1.00 16.08 37 GLU B CA 1
ATOM 754 C C . GLU B 1 37 ? 15.510 31.321 32.946 1.00 21.83 37 GLU B C 1
ATOM 755 O O . GLU B 1 37 ? 16.282 32.283 33.040 1.00 17.92 37 GLU B O 1
ATOM 761 N N . GLU B 1 38 ? 14.803 30.875 33.984 1.00 22.71 38 GLU B N 1
ATOM 762 C CA . GLU B 1 38 ? 14.849 31.545 35.277 1.00 28.24 38 GLU B CA 1
ATOM 763 C C . GLU B 1 38 ? 16.190 31.386 35.984 1.00 25.92 38 GLU B C 1
ATOM 764 O O . GLU B 1 38 ? 16.415 32.057 36.997 1.00 27.50 38 GLU B O 1
ATOM 770 N N . ASN B 1 39 ? 17.080 30.531 35.482 1.00 24.82 39 ASN B N 1
ATOM 771 C CA . ASN B 1 39 ? 18.405 30.349 36.062 1.00 22.16 39 ASN B CA 1
ATOM 772 C C . ASN B 1 39 ? 19.444 31.304 35.490 1.00 22.51 39 ASN B C 1
ATOM 773 O O . ASN B 1 39 ? 20.592 31.287 35.944 1.00 19.25 39 ASN B O 1
ATOM 778 N N . LEU B 1 40 ? 19.078 32.129 34.515 1.00 18.56 40 LEU B N 1
ATOM 779 C CA . LEU B 1 40 ? 20.041 32.938 33.782 1.00 21.21 40 LEU B CA 1
ATOM 780 C C . LEU B 1 40 ? 20.036 34.376 34.278 1.00 21.13 40 LEU B C 1
ATOM 781 O O . LEU B 1 40 ? 18.979 34.941 34.576 1.00 19.94 40 LEU B O 1
ATOM 786 N N . ASP B 1 41 ? 21.227 34.958 34.366 1.00 16.06 41 ASP B N 1
ATOM 787 C CA . ASP B 1 41 ? 21.416 36.385 34.597 1.00 19.70 41 ASP B CA 1
ATOM 788 C C . ASP B 1 41 ? 22.469 36.918 33.637 1.00 23.33 41 ASP B C 1
ATOM 789 O O . ASP B 1 41 ? 23.436 37.578 34.022 1.00 23.40 41 ASP B O 1
ATOM 794 N N . CYS B 1 42 ? 22.290 36.609 32.356 1.00 23.44 42 CYS B N 1
ATOM 795 C CA . CYS B 1 42 ? 23.183 37.055 31.288 1.00 20.71 42 CYS B CA 1
ATOM 796 C C . CYS B 1 42 ? 22.343 37.672 30.177 1.00 22.74 42 CYS B C 1
ATOM 797 O O . CYS B 1 42 ? 22.174 37.082 29.102 1.00 25.22 42 CYS B O 1
ATOM 800 N N . PRO B 1 43 ? 21.798 38.871 30.405 1.00 26.77 43 PRO B N 1
ATOM 801 C CA . PRO B 1 43 ? 20.913 39.463 29.388 1.00 28.35 43 PRO B CA 1
ATOM 802 C C . PRO B 1 43 ? 21.632 39.802 28.096 1.00 23.17 43 PRO B C 1
ATOM 803 O O . PRO B 1 43 ? 21.064 39.614 27.013 1.00 32.59 43 PRO B O 1
ATOM 807 N N . ASP B 1 44 ? 22.872 40.289 28.176 1.00 27.16 44 ASP B N 1
ATOM 808 C CA . ASP B 1 44 ? 23.622 40.613 26.967 1.00 25.23 44 ASP B CA 1
ATOM 809 C C . ASP B 1 44 ? 23.919 39.372 26.133 1.00 29.90 44 ASP B C 1
ATOM 810 O O . ASP B 1 44 ? 23.950 39.451 24.900 1.00 33.93 44 ASP B O 1
ATOM 815 N N . LEU B 1 45 ? 24.140 38.223 26.778 1.00 22.04 45 LEU B N 1
ATOM 816 C CA . LEU B 1 45 ? 24.387 36.997 26.025 1.00 22.67 45 LEU B CA 1
ATOM 817 C C . LEU B 1 45 ? 23.101 36.462 25.410 1.00 22.42 45 LEU B C 1
ATOM 818 O O . LEU B 1 45 ? 23.116 35.923 24.297 1.00 20.09 45 LEU B O 1
ATOM 823 N N . ILE B 1 46 ? 21.980 36.587 26.124 1.00 20.38 46 ILE B N 1
ATOM 824 C CA . ILE B 1 46 ? 20.688 36.264 25.525 1.00 28.02 46 ILE B CA 1
ATOM 825 C C . ILE B 1 46 ? 20.396 37.213 24.371 1.00 26.56 46 ILE B C 1
ATOM 826 O O . ILE B 1 46 ? 19.888 36.801 23.320 1.00 30.00 46 ILE B O 1
ATOM 831 N N . ALA B 1 47 ? 20.730 38.494 24.539 1.00 27.75 47 ALA B N 1
ATOM 832 C CA . ALA B 1 47 ? 20.550 39.456 23.457 1.00 30.99 47 ALA B CA 1
ATOM 833 C C . ALA B 1 47 ? 21.385 39.080 22.241 1.00 29.93 47 ALA B C 1
ATOM 834 O O . ALA B 1 47 ? 20.924 39.208 21.102 1.00 30.90 47 ALA B O 1
ATOM 836 N N . GLU B 1 48 ? 22.616 38.607 22.460 1.00 34.12 48 GLU B N 1
ATOM 837 C CA . GLU B 1 48 ? 23.461 38.212 21.337 1.00 24.12 48 GLU B CA 1
ATOM 838 C C . GLU B 1 48 ? 22.859 37.038 20.575 1.00 25.33 48 GLU B C 1
ATOM 839 O O . GLU B 1 48 ? 22.901 37.004 19.340 1.00 26.39 48 GLU B O 1
ATOM 845 N N . PHE B 1 49 ? 22.289 36.065 21.294 1.00 23.12 49 PHE B N 1
ATOM 846 C CA . PHE B 1 49 ? 21.780 34.865 20.635 1.00 25.28 49 PHE B CA 1
ATOM 847 C C . PHE B 1 49 ? 20.572 35.172 19.760 1.00 31.51 49 PHE B C 1
ATOM 848 O O . PHE B 1 49 ? 20.479 34.682 18.628 1.00 31.67 49 PHE B O 1
ATOM 856 N N . LEU B 1 50 ? 19.628 35.964 20.273 1.00 34.43 50 LEU B N 1
ATOM 857 C CA . LEU B 1 50 ? 18.406 36.241 19.524 1.00 34.45 50 LEU B CA 1
ATOM 858 C C . LEU B 1 50 ? 18.697 36.985 18.228 1.00 39.04 50 LEU B C 1
ATOM 859 O O . LEU B 1 50 ? 18.010 36.772 17.222 1.00 37.54 50 LEU B O 1
ATOM 864 N N . GLN B 1 51 ? 19.717 37.842 18.225 1.00 37.68 51 GLN B N 1
ATOM 865 C CA . GLN B 1 51 ? 20.098 38.614 17.049 1.00 42.24 51 GLN B CA 1
ATOM 866 C C . GLN B 1 51 ? 20.859 37.791 16.016 1.00 45.90 51 GLN B C 1
ATOM 867 O O . GLN B 1 51 ? 21.400 38.366 15.065 1.00 56.01 51 GLN B O 1
ATOM 873 N N . SER B 1 52 ? 20.911 36.473 16.174 1.00 41.97 52 SER B N 1
ATOM 874 C CA . SER B 1 52 ? 21.639 35.619 15.246 1.00 44.74 52 SER B CA 1
ATOM 875 C C . SER B 1 52 ? 20.681 34.780 14.407 1.00 41.36 52 SER B C 1
ATOM 876 O O . SER B 1 52 ? 21.100 33.864 13.700 1.00 45.13 52 SER B O 1
ATOM 879 N N . LYS C 2 4 ? 23.351 19.825 13.495 1.00 31.11 4 LYS C N 1
ATOM 880 C CA . LYS C 2 4 ? 22.023 20.014 14.069 1.00 30.08 4 LYS C CA 1
ATOM 881 C C . LYS C 2 4 ? 21.392 18.686 14.475 1.00 23.13 4 LYS C C 1
ATOM 882 O O . LYS C 2 4 ? 21.636 17.655 13.855 1.00 23.91 4 LYS C O 1
ATOM 888 N N . GLN C 2 5 ? 20.583 18.725 15.530 1.00 26.65 5 GLN C N 1
ATOM 889 C CA . GLN C 2 5 ? 19.896 17.543 16.036 1.00 20.44 5 GLN C CA 1
ATOM 890 C C . GLN C 2 5 ? 18.559 17.416 15.315 1.00 22.44 5 GLN C C 1
ATOM 891 O O . GLN C 2 5 ? 17.636 18.201 15.559 1.00 20.13 5 GLN C O 1
ATOM 897 N N . THR C 2 6 ? 18.455 16.437 14.424 1.00 23.10 6 THR C N 1
ATOM 898 C CA . THR C 2 6 ? 17.248 16.211 13.645 1.00 21.85 6 THR C CA 1
ATOM 899 C C . THR C 2 6 ? 16.764 14.780 13.833 1.00 22.46 6 THR C C 1
ATOM 900 O O . THR C 2 6 ? 17.431 13.943 14.446 1.00 19.71 6 THR C O 1
ATOM 904 N N . ALA C 2 7 ? 15.584 14.510 13.282 1.00 23.51 7 ALA C N 1
ATOM 905 C CA . ALA C 2 7 ? 15.046 13.160 13.215 1.00 20.37 7 ALA C CA 1
ATOM 906 C C . ALA C 2 7 ? 13.994 13.119 12.119 1.00 20.57 7 ALA C C 1
ATOM 907 O O . ALA C 2 7 ? 13.409 14.143 11.755 1.00 19.96 7 ALA C O 1
ATOM 909 N N . ARG C 2 8 ? 13.770 11.924 11.590 1.00 18.69 8 ARG C N 1
ATOM 910 C CA . ARG C 2 8 ? 12.696 11.721 10.630 1.00 22.62 8 ARG C CA 1
ATOM 911 C C . ARG C 2 8 ? 11.423 11.339 11.373 1.00 18.70 8 ARG C C 1
ATOM 912 O O . ARG C 2 8 ? 11.430 10.440 12.215 1.00 21.51 8 ARG C O 1
ATOM 932 N N . SER C 2 10 ? 7.858 9.694 11.529 1.00 26.51 10 SER C N 1
ATOM 933 C CA . SER C 2 10 ? 7.114 8.621 10.877 1.00 27.37 10 SER C CA 1
ATOM 934 C C . SER C 2 10 ? 5.789 9.139 10.330 1.00 25.14 10 SER C C 1
ATOM 935 O O . SER C 2 10 ? 5.007 9.756 11.052 1.00 23.89 10 SER C O 1
ATOM 938 N N . THR C 2 11 ? 5.551 8.884 9.046 1.00 25.78 11 THR C N 1
ATOM 939 C CA . THR C 2 11 ? 4.392 9.417 8.345 1.00 27.20 11 THR C CA 1
ATOM 940 C C . THR C 2 11 ? 3.242 8.418 8.366 1.00 28.30 11 THR C C 1
ATOM 941 O O . THR C 2 11 ? 3.433 7.225 8.115 1.00 27.77 11 THR C O 1
ATOM 945 N N . GLY C 2 12 ? 2.046 8.915 8.665 1.00 34.19 12 GLY C N 1
ATOM 946 C CA . GLY C 2 12 ? 0.861 8.079 8.719 1.00 34.67 12 GLY C CA 1
ATOM 947 C C . GLY C 2 12 ? 0.636 7.452 10.081 1.00 39.64 12 GLY C C 1
ATOM 948 O O . GLY C 2 12 ? 1.430 7.646 11.001 1.00 45.01 12 GLY C O 1
ATOM 949 N N . LYS D 2 4 ? 29.596 41.033 34.868 1.00 30.45 4 LYS D N 1
ATOM 950 C CA . LYS D 2 4 ? 29.665 39.592 34.659 1.00 28.52 4 LYS D CA 1
ATOM 951 C C . LYS D 2 4 ? 28.333 39.043 34.157 1.00 23.45 4 LYS D C 1
ATOM 952 O O . LYS D 2 4 ? 27.269 39.470 34.600 1.00 24.73 4 LYS D O 1
ATOM 958 N N . GLN D 2 5 ? 28.406 38.092 33.229 1.00 24.97 5 GLN D N 1
ATOM 959 C CA . GLN D 2 5 ? 27.241 37.394 32.695 1.00 23.30 5 GLN D CA 1
ATOM 960 C C . GLN D 2 5 ? 27.231 35.997 33.303 1.00 21.86 5 GLN D C 1
ATOM 961 O O . GLN D 2 5 ? 28.101 35.176 32.993 1.00 20.69 5 GLN D O 1
ATOM 967 N N . THR D 2 6 ? 26.260 35.729 34.175 1.00 21.43 6 THR D N 1
ATOM 968 C CA . THR D 2 6 ? 26.254 34.511 34.971 1.00 22.29 6 THR D CA 1
ATOM 969 C C . THR D 2 6 ? 24.930 33.775 34.817 1.00 20.82 6 THR D C 1
ATOM 970 O O . THR D 2 6 ? 23.938 34.315 34.319 1.00 19.76 6 THR D O 1
ATOM 974 N N . A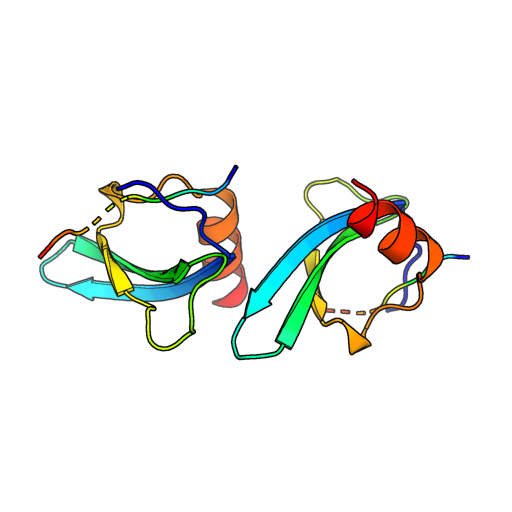LA D 2 7 ? 24.933 32.525 35.270 1.00 17.71 7 ALA D N 1
ATOM 975 C CA . ALA D 2 7 ? 23.738 31.698 35.316 1.00 21.44 7 ALA D CA 1
ATOM 976 C C . ALA D 2 7 ? 23.944 30.614 36.363 1.00 22.69 7 ALA D C 1
ATOM 977 O O . ALA D 2 7 ? 25.075 30.306 36.749 1.00 22.64 7 ALA D O 1
ATOM 979 N N . ARG D 2 8 ? 22.836 30.040 36.818 1.00 21.59 8 ARG 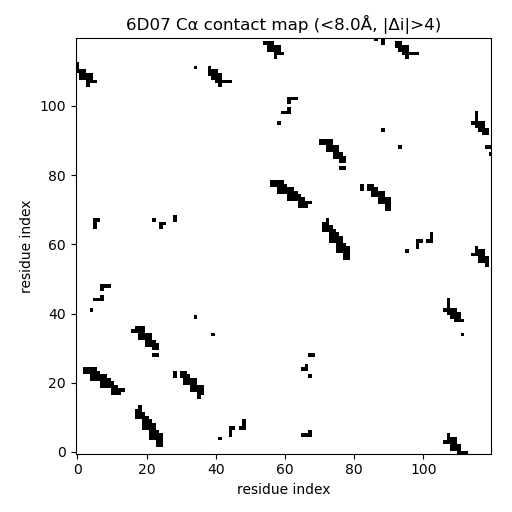D N 1
ATOM 980 C CA . ARG D 2 8 ? 22.887 28.958 37.795 1.00 25.00 8 ARG D CA 1
ATOM 981 C C . ARG D 2 8 ? 22.891 27.597 37.105 1.00 23.29 8 ARG D C 1
ATOM 982 O O . ARG D 2 8 ? 22.026 27.308 36.280 1.00 21.87 8 ARG D O 1
ATOM 1002 N N . SER D 2 10 ? 22.458 23.615 36.799 1.00 33.98 10 SER D N 1
ATOM 1003 C CA . SER D 2 10 ? 21.616 22.548 37.331 1.00 34.65 10 SER D CA 1
ATOM 1004 C C . SER D 2 10 ? 22.428 21.290 37.625 1.00 35.11 10 SER D C 1
ATOM 1005 O O . SER D 2 10 ? 23.628 21.238 37.359 1.00 45.02 10 SER D O 1
#

GO terms:
  GO:0000792 heterochromatin (C, IDA)
  GO:0062072 histone H3K9me2/3 reader activity (F, IDA)
  GO:0005721 pericentric heterochromatin (C, IDA)
  GO:0031507 heterochromatin formation (P, IDA)
  GO:0160267 histone H1K26me1 reader activity (F, IDA)
  GO:0160268 histone H1K26me2 reader activity (F, IDA)
  GO:0005515 protein binding (F, IPI)
  GO:0019899 enzyme binding (F, IPI)
  GO:0000792 heterochromatin (C, TAS)
  GO:0003682 chromatin binding (F, TAS)
  GO:0005654 nucleoplasm (C, TAS)
  GO:0000781 chromosome, telomeric region (C, IDA)
  GO:0000781 chromosome, telomeric region (C, HDA)
  GO:1990226 histone methyltransferase binding (F, IPI)
  GO:0005654 nucleoplasm (C, IDA)
  GO:0016604 nuclear body (C, IDA)
  GO:0000775 chromosome, centromeric region (C, IDA)
  GO:0000785 chromatin (C, IDA)
  GO:0005634 nucleus (C, IDA)
  GO:0005819 spindle (C, IDA)

Sequence (120 aa):
GEYVVEKVLDRRVVKGKVEYLLKWKGFSDEDNTWEPEENLDCPDLIAEFLQSQKGEYVVEKVLDRRVVKGKVEYLLKWKGFSDEDNTWEPEENLDCPDLIAEFLQSKQTARSTGKQTARS